Protein AF-A0A8J8BW65-F1 (afdb_monomer_lite)

Foldseek 3Di:
DPDPPQWDWDDDPQWIWTARNVVRDIDTGHPVVVVCVVVVVVVPDDDD

Radius of gyration: 10.87 Å; chains: 1; bounding box: 27×22×26 Å

Secondary structure (DSSP, 8-state):
----TTEEEEEETTEEEEEETTTTEEEEE-HHHHHHHHHT-GGG----

pLDDT: mean 81.06, std 13.76, range [41.47, 93.0]

Structure (mmCIF, N/CA/C/O backbone):
data_AF-A0A8J8BW65-F1
#
_entry.id   AF-A0A8J8BW65-F1
#
loop_
_atom_site.group_PDB
_atom_site.id
_atom_site.type_symbol
_atom_site.label_atom_id
_atom_site.label_alt_id
_atom_site.label_comp_id
_atom_site.label_asym_id
_atom_site.label_entity_id
_atom_site.label_seq_id
_atom_site.pdbx_PDB_ins_code
_atom_site.Cartn_x
_atom_site.Cartn_y
_atom_site.Cartn_z
_atom_site.occupancy
_atom_site.B_iso_or_equiv
_atom_site.auth_seq_id
_atom_site.auth_comp_id
_atom_site.auth_asym_id
_atom_site.auth_atom_id
_atom_site.pdbx_PDB_model_num
ATOM 1 N N . MET A 1 1 ? 11.485 7.018 6.333 1.00 44.94 1 MET A N 1
ATOM 2 C CA . MET A 1 1 ? 10.370 6.473 5.530 1.0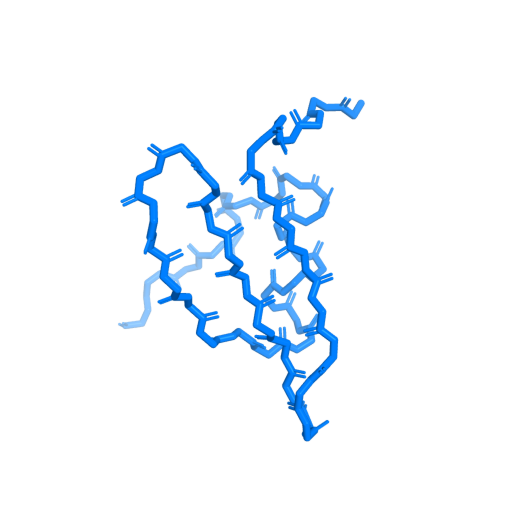0 44.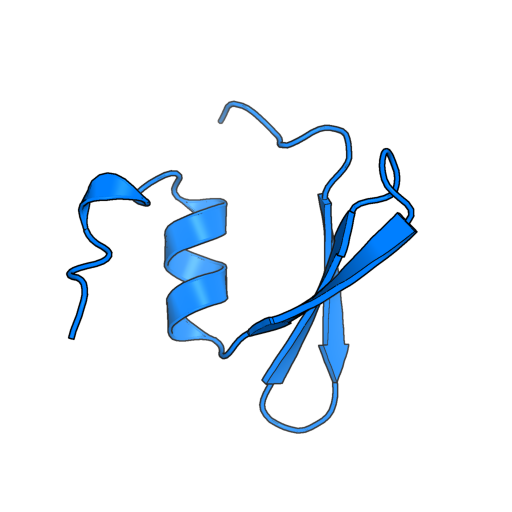94 1 MET A CA 1
ATOM 3 C C . MET A 1 1 ? 10.947 5.860 4.266 1.00 44.94 1 MET A C 1
ATOM 5 O O . MET A 1 1 ? 11.356 6.596 3.378 1.00 44.94 1 MET A O 1
ATOM 9 N N . LYS A 1 2 ? 11.096 4.532 4.205 1.00 41.47 2 LYS A N 1
ATOM 10 C CA . LYS A 1 2 ? 11.546 3.866 2.977 1.00 41.47 2 LYS A CA 1
ATOM 11 C C . LYS A 1 2 ? 10.305 3.713 2.100 1.00 41.47 2 LYS A C 1
ATOM 13 O O . LYS A 1 2 ? 9.552 2.764 2.267 1.00 41.47 2 LYS A O 1
ATOM 18 N N . ALA A 1 3 ? 10.037 4.728 1.280 1.00 51.91 3 ALA A N 1
ATOM 19 C CA . ALA A 1 3 ? 8.917 4.719 0.353 1.00 51.91 3 ALA A CA 1
ATOM 20 C C . ALA A 1 3 ? 8.980 3.432 -0.475 1.00 51.91 3 ALA A C 1
ATOM 22 O O . ALA A 1 3 ? 10.020 3.113 -1.059 1.00 51.91 3 ALA A O 1
ATOM 23 N N . SER A 1 4 ? 7.890 2.672 -0.501 1.00 59.44 4 SER A N 1
ATOM 24 C CA . SER A 1 4 ? 7.751 1.641 -1.514 1.00 59.44 4 SER A CA 1
ATOM 25 C C . SER A 1 4 ? 7.582 2.364 -2.845 1.00 59.44 4 SER A C 1
ATOM 27 O O . SER A 1 4 ? 6.498 2.836 -3.167 1.00 59.44 4 SER A O 1
ATOM 29 N N . TYR A 1 5 ? 8.684 2.512 -3.584 1.00 67.12 5 TYR A N 1
ATOM 30 C CA . TYR A 1 5 ? 8.769 3.279 -4.834 1.00 67.12 5 TYR A CA 1
ATOM 31 C C . TYR A 1 5 ? 7.740 2.863 -5.898 1.00 67.12 5 TYR A C 1
ATOM 33 O O . TYR A 1 5 ? 7.538 3.584 -6.870 1.00 67.12 5 TYR A O 1
ATOM 41 N N . TYR A 1 6 ? 7.103 1.706 -5.716 1.00 79.44 6 TYR A N 1
ATOM 42 C CA . TYR A 1 6 ? 6.217 1.084 -6.689 1.00 79.44 6 TYR A CA 1
ATOM 43 C C . TYR A 1 6 ? 4.816 0.789 -6.145 1.00 79.44 6 TYR A C 1
ATOM 45 O O . TYR A 1 6 ? 4.016 0.210 -6.867 1.00 79.44 6 TYR A O 1
ATOM 53 N N . ASN A 1 7 ? 4.500 1.149 -4.898 1.00 85.00 7 ASN A N 1
ATOM 54 C CA . ASN A 1 7 ? 3.166 0.928 -4.339 1.00 85.00 7 ASN A CA 1
ATOM 55 C C . ASN A 1 7 ? 2.351 2.219 -4.391 1.00 85.00 7 ASN A C 1
ATOM 57 O O . ASN A 1 7 ? 2.761 3.240 -3.842 1.00 85.00 7 ASN A O 1
ATOM 61 N N . VAL A 1 8 ? 1.182 2.152 -5.020 1.00 88.38 8 VAL A N 1
ATOM 62 C CA . VAL A 1 8 ? 0.222 3.252 -5.109 1.00 88.38 8 VAL A CA 1
ATOM 63 C C . VAL A 1 8 ? -1.052 2.834 -4.392 1.00 88.38 8 VAL A C 1
ATOM 65 O O . VAL A 1 8 ? -1.636 1.805 -4.725 1.00 88.38 8 VAL A O 1
ATOM 68 N N . PHE A 1 9 ? -1.473 3.640 -3.420 1.00 89.12 9 PHE A N 1
ATOM 69 C CA . PHE A 1 9 ? -2.733 3.453 -2.709 1.00 89.12 9 PHE A CA 1
ATOM 70 C C . PHE A 1 9 ? -3.786 4.411 -3.253 1.00 89.12 9 PHE A C 1
ATOM 72 O O . PHE A 1 9 ? -3.517 5.603 -3.406 1.00 89.12 9 PHE A O 1
ATOM 79 N N . PHE A 1 10 ? -4.994 3.914 -3.495 1.00 89.75 10 PHE A N 1
ATOM 80 C CA . PHE A 1 10 ? -6.145 4.748 -3.826 1.00 89.75 10 PHE A CA 1
ATOM 81 C C . PHE A 1 10 ? -7.406 4.255 -3.107 1.00 89.75 10 PHE A C 1
ATOM 83 O O . PHE A 1 10 ? -7.546 3.050 -2.884 1.00 89.75 10 PHE A O 1
ATOM 90 N N . PRO A 1 11 ? -8.294 5.175 -2.691 1.00 90.25 11 PRO A N 1
ATOM 91 C CA . PRO A 1 11 ? -9.534 4.815 -2.014 1.00 90.25 11 PRO A CA 1
ATOM 92 C C . PRO A 1 11 ? -10.465 4.058 -2.965 1.00 90.25 11 PRO A C 1
ATOM 94 O O . PRO A 1 11 ? -10.587 4.417 -4.139 1.00 90.25 11 PRO A O 1
ATOM 97 N N . PHE A 1 12 ? -11.124 3.023 -2.451 1.00 89.56 12 PHE A N 1
ATOM 98 C CA . PHE A 1 12 ? -12.110 2.234 -3.179 1.00 89.56 12 PHE A CA 1
ATOM 99 C C . PHE A 1 12 ? -13.169 1.716 -2.202 1.00 89.56 12 PHE A C 1
ATOM 101 O O . PHE A 1 12 ? -12.892 0.821 -1.407 1.00 89.56 12 PHE A O 1
ATOM 108 N N . GLU A 1 13 ? -14.376 2.283 -2.271 1.00 88.81 13 GLU A N 1
ATOM 109 C CA . GLU A 1 13 ? -15.461 2.003 -1.315 1.00 88.81 13 GLU A CA 1
ATOM 110 C C . GLU A 1 13 ? -14.990 2.214 0.142 1.00 88.81 13 GLU A C 1
ATOM 112 O O . GLU A 1 13 ? -14.396 3.252 0.437 1.00 88.81 13 GLU A O 1
ATOM 117 N N . ASP A 1 14 ? -15.223 1.243 1.031 1.00 90.06 14 ASP A N 1
ATOM 118 C CA . ASP A 1 14 ? -14.773 1.2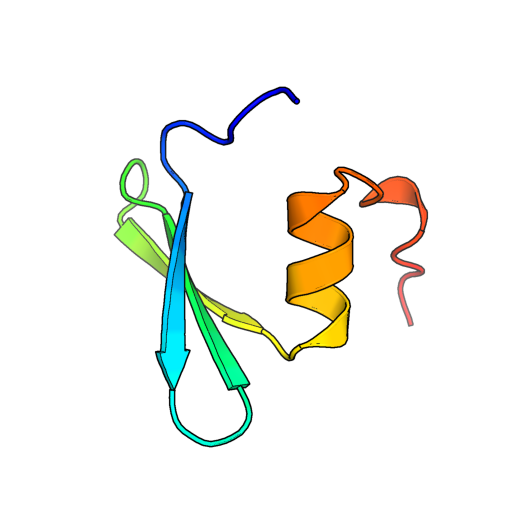52 2.433 1.00 90.06 14 ASP A CA 1
ATOM 119 C C . ASP A 1 14 ? -13.327 0.732 2.612 1.00 90.06 14 ASP A C 1
ATOM 121 O O . ASP A 1 14 ? -12.829 0.610 3.732 1.00 90.06 14 ASP A O 1
ATOM 125 N N . ASN A 1 15 ? -12.636 0.430 1.508 1.00 92.62 15 ASN A N 1
ATOM 126 C CA . ASN A 1 15 ? -11.298 -0.155 1.474 1.00 92.62 15 ASN A CA 1
ATOM 127 C C . ASN A 1 15 ? -10.315 0.713 0.668 1.00 92.62 15 ASN A C 1
ATOM 129 O O . ASN A 1 15 ? -10.610 1.809 0.181 1.00 92.62 15 ASN A O 1
ATOM 133 N N . TYR A 1 16 ? -9.099 0.202 0.517 1.00 91.69 16 TYR A N 1
ATOM 134 C CA . TYR A 1 16 ? -8.054 0.770 -0.314 1.00 91.69 16 TYR A CA 1
ATOM 135 C C . TYR A 1 16 ? -7.564 -0.260 -1.313 1.00 91.69 16 TYR A C 1
ATOM 137 O O . TYR A 1 16 ? -7.364 -1.430 -0.994 1.00 91.69 16 TYR A O 1
ATOM 145 N N . ILE A 1 17 ? -7.300 0.195 -2.529 1.00 93.00 17 ILE A N 1
ATOM 146 C CA . ILE A 1 17 ? -6.567 -0.608 -3.491 1.00 93.00 17 ILE A CA 1
ATOM 147 C C . ILE A 1 17 ? -5.091 -0.251 -3.384 1.00 93.00 17 ILE A C 1
ATOM 149 O O . ILE A 1 17 ? -4.702 0.911 -3.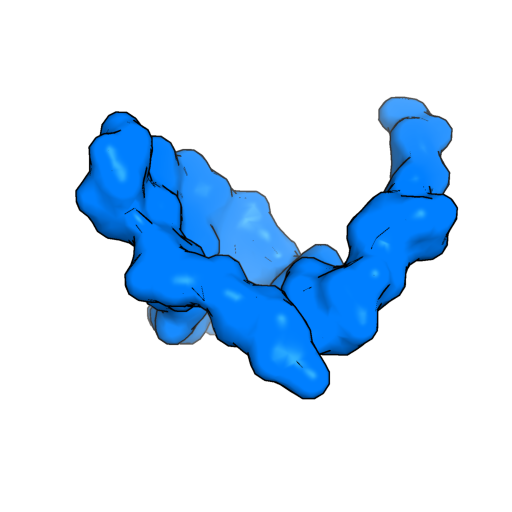506 1.00 93.00 17 ILE A O 1
ATOM 153 N N . LEU A 1 18 ? -4.277 -1.279 -3.183 1.00 92.06 18 LEU A N 1
ATOM 154 C CA . LEU A 1 18 ? -2.834 -1.249 -3.312 1.00 92.06 18 LEU A CA 1
ATOM 155 C C . LEU A 1 18 ? -2.458 -1.792 -4.690 1.00 92.06 18 LEU A C 1
ATOM 157 O O . LEU A 1 18 ? -2.551 -2.992 -4.953 1.00 92.06 18 LEU A O 1
ATOM 161 N N . PHE A 1 19 ? -1.990 -0.908 -5.564 1.00 91.44 19 PHE A N 1
ATOM 162 C CA . PHE A 1 19 ? -1.429 -1.288 -6.852 1.00 91.44 19 PHE A CA 1
ATOM 163 C C . PHE A 1 19 ? 0.095 -1.268 -6.806 1.00 91.44 19 PHE A C 1
ATOM 165 O O . PHE A 1 19 ? 0.709 -0.237 -6.525 1.00 91.44 19 PHE A O 1
ATOM 172 N N . ASN A 1 20 ? 0.711 -2.407 -7.116 1.00 90.00 20 ASN A N 1
ATOM 173 C CA . ASN A 1 20 ? 2.150 -2.502 -7.305 1.00 90.00 20 ASN A CA 1
ATOM 174 C C . ASN A 1 20 ? 2.490 -2.282 -8.784 1.00 90.00 20 ASN A C 1
ATOM 176 O O . ASN A 1 20 ? 2.309 -3.172 -9.615 1.00 90.00 20 ASN A O 1
ATOM 180 N N . THR A 1 21 ? 3.024 -1.111 -9.112 1.00 88.50 21 THR A N 1
ATOM 181 C CA . THR A 1 21 ? 3.348 -0.710 -10.488 1.00 88.50 21 THR A CA 1
ATOM 182 C C . THR A 1 21 ? 4.504 -1.508 -11.093 1.00 88.50 21 THR A C 1
ATOM 184 O O . THR A 1 21 ? 4.613 -1.579 -12.313 1.00 88.50 21 THR A O 1
ATOM 187 N N . LEU A 1 22 ? 5.348 -2.143 -10.270 1.00 88.69 22 LEU A N 1
ATOM 188 C CA . LEU A 1 22 ? 6.469 -2.963 -10.740 1.00 88.69 22 LEU A CA 1
ATOM 189 C C . LEU A 1 22 ? 6.006 -4.323 -11.278 1.00 88.69 22 LEU A C 1
ATOM 191 O O . LEU A 1 22 ? 6.528 -4.796 -12.283 1.00 88.69 22 LEU A O 1
ATOM 195 N N . ARG A 1 23 ? 5.056 -4.971 -10.596 1.00 89.25 23 ARG A N 1
ATOM 196 C CA . ARG A 1 23 ? 4.560 -6.314 -10.946 1.00 89.25 23 ARG A CA 1
ATOM 197 C C . ARG A 1 23 ? 3.176 -6.309 -11.594 1.00 89.25 23 ARG A C 1
ATOM 199 O O . ARG A 1 23 ? 2.728 -7.356 -12.045 1.00 89.25 23 ARG A O 1
ATOM 206 N N . GLY A 1 24 ? 2.495 -5.164 -11.617 1.00 87.94 24 GLY A N 1
ATOM 207 C CA . GLY A 1 24 ? 1.113 -5.056 -12.082 1.00 87.94 24 GLY A CA 1
ATOM 208 C C . GLY A 1 24 ? 0.105 -5.765 -11.172 1.00 87.94 24 GLY A C 1
ATOM 209 O O . GLY A 1 24 ? -0.993 -6.084 -11.616 1.00 87.94 24 GLY A O 1
ATOM 210 N N . THR A 1 25 ? 0.466 -6.052 -9.917 1.00 91.69 25 THR A N 1
ATOM 211 C CA . THR A 1 25 ? -0.406 -6.761 -8.970 1.00 91.69 25 THR A CA 1
ATOM 212 C C . THR A 1 25 ? -1.304 -5.787 -8.222 1.00 91.69 25 THR A C 1
ATOM 214 O O . THR A 1 25 ? -0.862 -4.704 -7.832 1.00 91.69 25 THR A O 1
ATOM 217 N N . ILE A 1 26 ? -2.545 -6.200 -7.982 1.00 91.56 26 ILE A N 1
ATOM 218 C CA . ILE A 1 26 ? -3.570 -5.425 -7.283 1.00 91.56 26 ILE A CA 1
ATOM 219 C C . ILE A 1 26 ? -3.961 -6.182 -6.016 1.00 91.56 26 ILE A C 1
ATOM 221 O O . ILE A 1 26 ? -4.258 -7.373 -6.079 1.00 91.56 26 ILE A O 1
ATOM 225 N N . PHE A 1 27 ? -3.985 -5.479 -4.890 1.00 91.25 27 PHE A N 1
ATOM 226 C CA . PHE A 1 27 ? -4.496 -5.979 -3.619 1.00 91.25 27 PHE A CA 1
ATOM 227 C C . PHE A 1 27 ? -5.588 -5.041 -3.119 1.00 91.25 27 PHE A C 1
ATOM 229 O O . PHE A 1 27 ? -5.455 -3.824 -3.238 1.00 91.25 27 PHE A O 1
ATOM 236 N N . VAL A 1 28 ? -6.648 -5.601 -2.547 1.00 92.31 28 VAL A N 1
ATOM 237 C CA . VAL A 1 28 ? -7.620 -4.836 -1.763 1.00 92.31 28 VAL A CA 1
ATOM 238 C C . VAL A 1 28 ? -7.215 -4.990 -0.308 1.00 92.31 28 VAL A C 1
ATOM 240 O O . VAL A 1 28 ? -7.023 -6.109 0.161 1.00 92.31 28 VAL A O 1
ATOM 243 N N . VAL A 1 29 ? -7.024 -3.870 0.371 1.00 91.25 29 VAL A N 1
ATOM 244 C CA . VAL A 1 29 ? -6.610 -3.812 1.770 1.00 91.25 29 VAL A CA 1
ATOM 245 C C . VAL A 1 29 ? -7.551 -2.891 2.524 1.00 91.25 29 VAL A C 1
ATOM 247 O O . VAL A 1 29 ? -8.005 -1.881 1.987 1.00 91.25 29 VAL A O 1
ATOM 250 N N . ASP A 1 30 ? -7.843 -3.219 3.771 1.00 92.06 30 ASP A N 1
ATOM 251 C CA . ASP A 1 30 ? -8.584 -2.318 4.642 1.00 92.06 30 ASP A CA 1
ATOM 252 C C . ASP A 1 30 ? -7.705 -1.136 5.113 1.00 92.06 30 ASP A C 1
ATOM 254 O O . ASP A 1 30 ? -6.514 -0.999 4.792 1.00 92.06 30 ASP A O 1
ATOM 258 N N . SER A 1 31 ? -8.323 -0.237 5.876 1.00 88.62 31 SER A N 1
ATOM 259 C CA . SER A 1 31 ? -7.652 0.938 6.439 1.00 88.62 31 SER A CA 1
ATOM 260 C C . SER A 1 31 ? -6.556 0.611 7.466 1.00 88.62 31 SER A C 1
ATOM 262 O O . SER A 1 31 ? -5.586 1.371 7.586 1.00 88.62 31 SER A O 1
ATOM 264 N N . GLU A 1 32 ? -6.672 -0.507 8.182 1.00 88.62 32 GLU A N 1
ATOM 265 C CA . GLU A 1 32 ? -5.719 -0.940 9.203 1.00 88.62 32 GLU A CA 1
ATOM 266 C C . GLU A 1 32 ? -4.437 -1.448 8.538 1.00 88.62 32 GLU A C 1
ATOM 268 O O . GLU A 1 32 ? -3.347 -0.926 8.793 1.00 88.62 32 GLU A O 1
ATOM 273 N N . ILE A 1 33 ? -4.576 -2.362 7.577 1.00 87.56 33 ILE A N 1
ATOM 274 C CA . ILE A 1 33 ? -3.489 -2.899 6.760 1.00 87.56 33 ILE A CA 1
ATOM 275 C C . ILE A 1 33 ? -2.782 -1.776 6.000 1.00 87.56 33 ILE A C 1
ATOM 277 O O . ILE A 1 33 ? -1.551 -1.720 5.998 1.00 87.56 33 ILE A O 1
ATOM 281 N N . LYS A 1 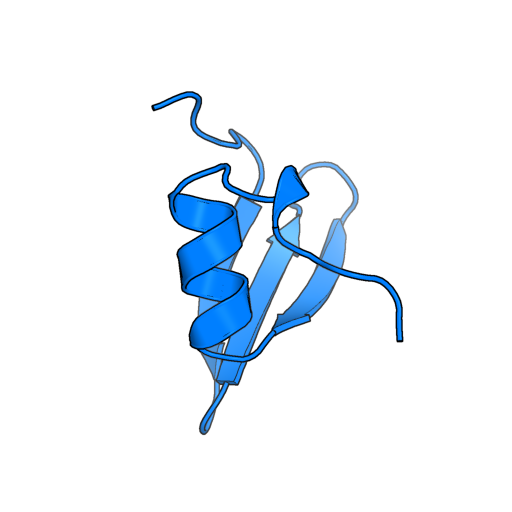34 ? -3.522 -0.833 5.398 1.00 87.00 34 LYS A N 1
ATOM 282 C CA . LYS A 1 34 ? -2.919 0.348 4.756 1.00 87.00 34 LYS A CA 1
ATOM 283 C C . LYS A 1 34 ? -2.001 1.096 5.728 1.00 87.00 34 LYS A C 1
ATOM 285 O O . LYS A 1 34 ? -0.865 1.414 5.380 1.00 87.00 34 LYS A O 1
ATOM 290 N N . THR A 1 35 ? -2.479 1.351 6.944 1.00 86.50 35 THR A N 1
ATOM 291 C CA . THR A 1 35 ? -1.723 2.091 7.962 1.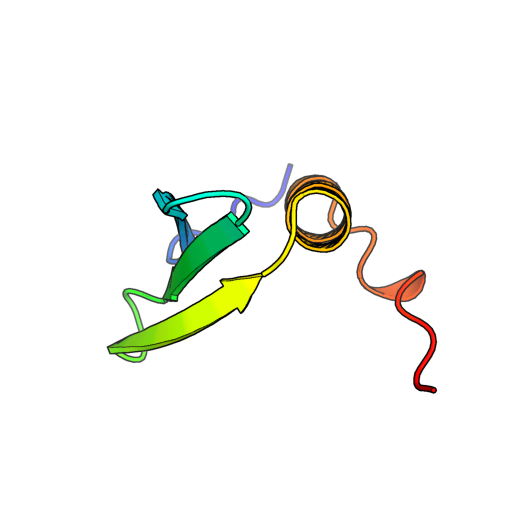00 86.50 35 THR A CA 1
ATOM 292 C C . THR A 1 35 ? -0.458 1.338 8.382 1.00 86.50 35 THR A C 1
ATOM 294 O O . THR A 1 35 ? 0.609 1.944 8.493 1.00 86.50 35 THR A O 1
ATOM 297 N N . LEU A 1 36 ? -0.550 0.019 8.571 1.00 85.94 36 LEU A N 1
ATOM 298 C CA . LEU A 1 36 ? 0.598 -0.837 8.893 1.00 85.94 36 LEU A CA 1
ATOM 299 C C . LEU A 1 36 ? 1.645 -0.828 7.770 1.00 85.94 36 LEU A C 1
ATOM 301 O O . LEU A 1 36 ? 2.846 -0.695 8.030 1.00 85.94 36 LEU A O 1
ATOM 305 N N . LEU A 1 37 ? 1.194 -0.901 6.514 1.00 84.12 37 LEU A N 1
ATOM 306 C CA . LEU A 1 37 ? 2.054 -0.842 5.332 1.00 84.12 37 LEU A CA 1
ATOM 307 C C . LEU A 1 37 ? 2.745 0.523 5.188 1.00 84.12 37 LEU A C 1
ATOM 309 O O . LEU A 1 37 ? 3.940 0.571 4.897 1.00 84.12 37 LEU A O 1
ATOM 313 N N . GLU A 1 38 ? 2.037 1.631 5.427 1.00 82.56 38 GLU A N 1
ATOM 314 C CA . GLU A 1 38 ? 2.604 2.990 5.386 1.00 82.56 38 GLU A CA 1
ATOM 315 C C . GLU A 1 38 ? 3.640 3.226 6.496 1.00 82.56 38 GLU A C 1
ATOM 317 O O . GLU A 1 38 ? 4.651 3.902 6.276 1.00 82.56 38 GLU A O 1
ATOM 322 N N . LYS A 1 39 ? 3.427 2.635 7.678 1.00 83.50 39 LYS A N 1
ATOM 323 C CA . LYS A 1 39 ? 4.356 2.707 8.816 1.00 83.50 39 LYS A CA 1
ATOM 324 C C . LYS A 1 39 ? 5.523 1.725 8.727 1.00 83.50 39 LYS A C 1
ATOM 326 O O . LYS A 1 39 ? 6.457 1.827 9.520 1.00 83.50 39 LYS A O 1
ATOM 331 N N . ASN A 1 40 ? 5.517 0.827 7.740 1.00 73.62 40 ASN A N 1
ATOM 332 C CA . ASN A 1 40 ? 6.486 -0.261 7.609 1.00 73.62 40 ASN A CA 1
ATOM 333 C C . ASN A 1 40 ? 6.507 -1.186 8.848 1.00 73.62 40 ASN A C 1
ATOM 335 O O . ASN A 1 40 ? 7.534 -1.778 9.173 1.00 73.62 40 ASN A O 1
ATOM 339 N N . GLU A 1 41 ? 5.358 -1.320 9.516 1.00 79.00 41 GLU A N 1
ATOM 340 C CA . GLU A 1 41 ? 5.119 -2.181 10.685 1.00 79.00 41 GLU A CA 1
ATOM 341 C C . GLU A 1 41 ? 4.573 -3.548 10.244 1.00 79.00 41 GLU A C 1
ATOM 343 O O . GLU A 1 41 ? 3.726 -4.154 10.890 1.00 79.00 41 GLU A O 1
ATOM 348 N N . VAL A 1 42 ? 5.070 -4.054 9.113 1.00 71.31 42 VAL A N 1
ATOM 349 C CA . VAL A 1 42 ? 4.655 -5.338 8.523 1.00 71.31 42 VAL A CA 1
ATOM 350 C C . VAL A 1 42 ? 4.916 -6.501 9.489 1.00 71.31 42 VAL A C 1
ATOM 352 O O . VAL A 1 42 ? 4.196 -7.487 9.475 1.00 71.31 42 VAL A O 1
ATOM 355 N N . SER A 1 43 ? 5.903 -6.367 10.380 1.00 70.75 43 SER A N 1
ATOM 356 C CA . SER A 1 43 ? 6.195 -7.331 11.450 1.00 70.75 43 SER A CA 1
ATOM 357 C C . SER A 1 43 ? 5.078 -7.485 12.487 1.00 70.75 43 SER A C 1
ATOM 359 O O . SER A 1 43 ? 5.116 -8.433 13.262 1.00 70.75 43 SER A O 1
ATOM 361 N N . SER A 1 44 ? 4.126 -6.551 12.529 1.00 65.88 44 SER A N 1
ATOM 362 C CA . SER A 1 44 ? 2.951 -6.609 13.403 1.00 65.88 44 SER A CA 1
ATOM 363 C C . SER A 1 44 ? 1.770 -7.338 12.753 1.00 65.88 44 SER A C 1
ATOM 365 O O . SER A 1 44 ? 0.760 -7.543 13.417 1.00 65.88 44 SER A O 1
ATOM 367 N N . LEU A 1 45 ? 1.880 -7.729 11.476 1.00 69.88 45 LEU A N 1
ATOM 368 C CA . LEU A 1 45 ? 0.910 -8.610 10.830 1.00 69.88 45 LEU A CA 1
ATOM 369 C C . LEU A 1 45 ? 1.125 -10.023 11.376 1.00 69.88 45 LEU A C 1
ATOM 371 O O . LEU A 1 45 ? 2.068 -10.715 10.994 1.00 69.88 45 LEU A O 1
ATOM 375 N N . THR A 1 46 ? 0.278 -10.434 12.310 1.00 66.81 46 THR A N 1
ATOM 376 C CA . THR A 1 46 ? 0.179 -11.832 12.726 1.00 66.81 46 THR A CA 1
ATOM 377 C C . THR A 1 46 ? -0.600 -12.608 11.668 1.00 66.81 46 THR A C 1
ATOM 379 O O . THR A 1 46 ? -1.656 -12.152 11.238 1.00 66.81 46 THR A O 1
ATOM 382 N N . GLU A 1 47 ? -0.082 -13.761 11.240 1.00 60.38 47 GLU A N 1
ATOM 383 C CA . GLU A 1 47 ? -0.862 -14.731 10.463 1.00 60.38 47 GLU A CA 1
ATOM 384 C C . GLU A 1 47 ? -1.965 -15.298 11.374 1.00 60.38 47 GLU A C 1
ATOM 386 O O . GLU A 1 47 ? -1.653 -15.869 12.422 1.00 60.38 47 GLU A O 1
ATOM 391 N N . GLU A 1 48 ? -3.233 -15.099 11.002 1.00 48.28 48 GLU A N 1
ATOM 392 C CA . GLU A 1 48 ? -4.340 -15.956 11.458 1.00 48.28 48 GLU A CA 1
ATOM 393 C C . GLU A 1 48 ? -4.446 -17.202 10.572 1.00 48.28 48 GLU A C 1
ATOM 395 O O . GLU A 1 48 ? -4.338 -17.062 9.329 1.00 48.28 48 GLU A O 1
#

Sequence (48 aa):
MKASYYNVFFPFEDNYILFNTLRGTIFVVDSEIKTLLEKNEVSSLTEE